Protein AF-A0A3D5WLZ6-F1 (afdb_monomer_lite)

Radius of gyration: 14.83 Å; chains: 1; bounding box: 36×24×39 Å

Sequence (73 aa):
KYEKWYGIKHQSPQFIKEAVYGLCEVNREDIKNARLIANPGCFPTCSTLSIYPMAKEGLIDMNTVIIDAKSGT

Structure (mmCIF, N/CA/C/O backbone):
data_AF-A0A3D5WLZ6-F1
#
_entry.id   AF-A0A3D5WLZ6-F1
#
loop_
_atom_site.group_PDB
_atom_site.id
_atom_site.type_symbol
_atom_site.label_atom_id
_atom_site.label_alt_id
_atom_site.label_comp_id
_atom_site.label_asym_id
_atom_site.label_entity_id
_atom_site.label_seq_id
_atom_site.pdbx_PDB_ins_code
_atom_site.Cartn_x
_atom_site.Cartn_y
_atom_site.Cartn_z
_atom_site.occupancy
_atom_site.B_iso_or_equiv
_atom_site.auth_seq_id
_atom_site.auth_comp_id
_atom_site.auth_asym_id
_atom_site.auth_atom_id
_atom_site.pdbx_PDB_model_num
ATOM 1 N N . LYS A 1 1 ? -1.762 -12.854 10.015 1.00 89.56 1 LYS A N 1
ATOM 2 C CA . LYS A 1 1 ? -0.764 -12.084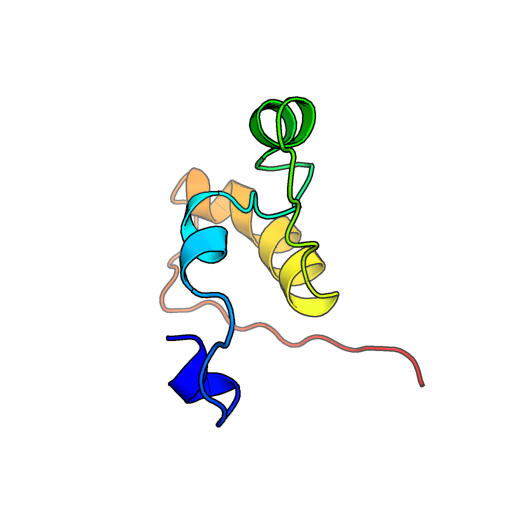 9.223 1.00 89.56 1 LYS A CA 1
ATOM 3 C C . LYS A 1 1 ? 0.031 -11.124 10.106 1.00 89.56 1 LYS A C 1
ATOM 5 O O . LYS A 1 1 ? 1.238 -11.273 10.121 1.00 89.56 1 LYS A O 1
ATOM 10 N N . TYR A 1 2 ? -0.608 -10.224 10.866 1.00 95.25 2 TYR A N 1
ATOM 11 C CA . TYR A 1 2 ? 0.081 -9.299 11.785 1.00 95.25 2 TYR A CA 1
ATOM 12 C C . TYR A 1 2 ? 1.079 -10.001 12.726 1.00 95.25 2 TYR A C 1
ATOM 14 O O . TYR A 1 2 ? 2.274 -9.757 12.635 1.00 95.25 2 TYR A O 1
ATOM 22 N N . GLU A 1 3 ? 0.619 -10.953 13.540 1.00 96.56 3 GLU A N 1
ATOM 23 C CA . GLU A 1 3 ? 1.454 -11.598 14.574 1.00 96.56 3 GLU A CA 1
ATOM 24 C C . GLU A 1 3 ? 2.665 -12.343 13.994 1.00 96.56 3 GLU A C 1
ATOM 26 O O . GLU A 1 3 ? 3.726 -12.368 14.604 1.00 96.56 3 GLU A O 1
ATOM 31 N N . LYS A 1 4 ? 2.537 -12.874 12.768 1.00 97.56 4 LYS A N 1
ATOM 32 C CA . LYS A 1 4 ? 3.645 -13.509 12.038 1.00 97.56 4 LYS A CA 1
ATOM 33 C C . LYS A 1 4 ? 4.787 -12.525 11.756 1.00 97.56 4 LYS A C 1
ATOM 35 O O . LYS A 1 4 ? 5.941 -12.921 11.829 1.00 97.56 4 LYS A O 1
ATOM 40 N N . TRP A 1 5 ? 4.466 -11.286 11.385 1.00 97.19 5 TRP A N 1
ATOM 41 C CA . TRP A 1 5 ? 5.462 -10.276 11.007 1.00 97.19 5 TRP A CA 1
ATOM 42 C C . TRP A 1 5 ? 5.954 -9.452 12.197 1.00 97.19 5 TRP A C 1
ATOM 44 O O . TRP A 1 5 ? 7.106 -9.039 12.207 1.00 97.19 5 TRP A O 1
ATOM 54 N N . TYR A 1 6 ? 5.096 -9.224 13.193 1.00 96.38 6 TYR A N 1
ATOM 55 C CA . TYR A 1 6 ? 5.408 -8.378 14.347 1.00 96.38 6 TYR A CA 1
ATOM 56 C C . TYR A 1 6 ? 5.836 -9.163 15.596 1.00 96.38 6 TYR A C 1
ATOM 58 O O . TYR A 1 6 ? 6.289 -8.555 16.558 1.00 96.38 6 TYR A O 1
ATOM 66 N N . GLY A 1 7 ? 5.681 -10.492 15.621 1.00 97.31 7 GLY A N 1
ATOM 67 C CA . GLY A 1 7 ? 6.104 -11.345 16.742 1.00 97.31 7 GLY A CA 1
ATOM 68 C C . GLY A 1 7 ? 5.315 -11.148 18.042 1.00 97.31 7 GLY A C 1
ATOM 69 O O . GLY A 1 7 ? 5.663 -11.726 19.067 1.00 97.31 7 GLY A O 1
ATOM 70 N N . ILE A 1 8 ? 4.252 -10.343 18.015 1.00 97.06 8 ILE A N 1
ATOM 71 C CA . ILE A 1 8 ? 3.422 -10.011 19.174 1.00 97.06 8 ILE A CA 1
ATOM 72 C C . ILE A 1 8 ? 1.943 -10.212 18.854 1.00 97.06 8 ILE A C 1
ATOM 74 O O . ILE A 1 8 ? 1.508 -10.032 17.713 1.00 97.06 8 ILE A O 1
ATOM 78 N N . LYS A 1 9 ? 1.159 -10.548 19.885 1.00 97.44 9 LYS A N 1
ATOM 79 C CA . LYS A 1 9 ? -0.299 -10.650 19.783 1.00 97.44 9 LYS A CA 1
ATOM 80 C C . LYS A 1 9 ? -0.908 -9.268 19.564 1.00 97.44 9 LYS A C 1
ATOM 82 O O . LYS A 1 9 ? -0.623 -8.338 20.325 1.00 97.44 9 LYS A O 1
ATOM 87 N N . HIS A 1 10 ? -1.781 -9.138 18.567 1.00 96.88 10 HIS A N 1
ATOM 88 C CA . HIS A 1 10 ? -2.485 -7.878 18.330 1.00 96.88 10 HIS A CA 1
ATOM 89 C C . HIS A 1 10 ? -3.500 -7.633 19.455 1.00 96.88 10 HIS A C 1
ATOM 91 O O . HIS A 1 10 ? -4.401 -8.444 19.660 1.00 96.88 10 HIS A O 1
ATOM 97 N N . GLN A 1 11 ? -3.383 -6.514 20.172 1.00 97.62 11 GLN A N 1
ATOM 98 C CA . GLN A 1 11 ? -4.211 -6.253 21.362 1.00 97.62 11 GLN A CA 1
ATOM 99 C C . GLN A 1 11 ? -5.618 -5.742 21.035 1.00 97.62 11 GLN A C 1
ATOM 101 O O . GLN A 1 11 ? -6.542 -5.950 21.814 1.00 97.62 11 GLN A O 1
ATOM 106 N N . SER A 1 12 ? -5.803 -5.139 19.857 1.00 96.88 12 SER A N 1
ATOM 107 C CA . SER A 1 12 ? -7.098 -4.570 19.453 1.00 96.88 12 SER A CA 1
ATOM 108 C C . SER A 1 12 ? -7.571 -5.065 18.077 1.00 96.88 12 SER A C 1
ATOM 110 O O . SER A 1 12 ? -7.767 -4.259 17.163 1.00 96.88 12 SER A O 1
ATOM 112 N N . PRO A 1 13 ? -7.691 -6.391 17.862 1.00 96.00 13 PRO A N 1
ATOM 113 C CA . PRO A 1 13 ? -7.993 -6.965 16.548 1.00 96.00 13 PRO A CA 1
ATOM 114 C C . PRO A 1 13 ? -9.348 -6.514 15.982 1.00 96.00 13 PRO A C 1
ATOM 116 O O . PRO A 1 13 ? -9.530 -6.509 14.766 1.00 96.00 13 PRO A O 1
ATOM 119 N N . GLN A 1 14 ? -10.282 -6.088 16.838 1.00 96.31 14 GLN A N 1
ATOM 120 C CA . GLN A 1 14 ? -11.584 -5.552 16.442 1.00 96.31 14 GLN A CA 1
ATOM 121 C C . GLN A 1 14 ? -11.478 -4.312 15.541 1.00 96.31 14 GLN A C 1
ATOM 123 O O . GLN A 1 14 ? -12.319 -4.137 14.664 1.00 96.31 14 GLN A O 1
ATOM 128 N N . PHE A 1 15 ? -10.427 -3.497 15.691 1.00 96.94 15 PHE A N 1
ATOM 129 C CA . PHE A 1 15 ? -10.243 -2.285 14.887 1.00 96.94 15 PHE A CA 1
ATOM 130 C C . PHE A 1 15 ? -9.626 -2.546 13.511 1.00 96.94 15 PHE A C 1
ATOM 132 O O . PHE A 1 15 ? -9.699 -1.681 12.645 1.00 96.94 15 PHE A O 1
ATOM 139 N N . ILE A 1 16 ? -9.067 -3.738 13.268 1.00 95.69 16 ILE A N 1
ATOM 140 C CA . ILE A 1 16 ? -8.460 -4.078 11.970 1.00 95.69 16 ILE A CA 1
ATOM 141 C C . ILE A 1 16 ? -9.496 -3.993 10.844 1.00 95.69 16 ILE A C 1
ATOM 143 O O . ILE A 1 16 ? -9.161 -3.588 9.738 1.00 95.69 16 ILE A O 1
ATOM 147 N N . LYS A 1 17 ? -10.750 -4.371 11.122 1.00 94.25 17 LYS A N 1
ATOM 148 C CA . LYS A 1 17 ? -11.834 -4.334 10.130 1.00 94.25 17 LYS A CA 1
ATOM 149 C C . LYS A 1 17 ? -12.311 -2.918 9.805 1.00 94.25 17 LYS A C 1
ATOM 151 O O . LYS A 1 17 ? -12.842 -2.711 8.724 1.00 94.25 17 LYS A O 1
ATOM 156 N N . GLU A 1 18 ? -12.174 -1.986 10.745 1.00 96.69 18 GLU A N 1
ATOM 157 C CA . GLU A 1 18 ? -12.638 -0.603 10.591 1.00 96.69 18 GLU A CA 1
ATOM 158 C C . GLU A 1 18 ? -11.561 0.309 9.992 1.00 96.69 18 GLU A C 1
ATOM 160 O O . GLU A 1 18 ? -11.880 1.287 9.323 1.00 96.69 18 GLU A O 1
ATOM 165 N N . ALA A 1 19 ? -10.283 0.011 10.241 1.00 98.06 19 ALA A N 1
ATOM 166 C CA . ALA A 1 19 ? -9.186 0.855 9.798 1.00 98.06 19 ALA A CA 1
ATOM 167 C C . ALA A 1 19 ? -9.104 0.932 8.265 1.00 98.06 19 ALA A C 1
ATOM 169 O O . ALA A 1 19 ? -8.960 -0.086 7.586 1.00 98.06 19 ALA A O 1
ATOM 170 N N . VAL A 1 20 ? -9.097 2.153 7.730 1.00 98.62 20 VAL A N 1
ATOM 171 C CA . VAL A 1 20 ? -8.839 2.408 6.307 1.00 98.62 20 VAL A CA 1
ATOM 172 C C . VAL A 1 20 ? -7.339 2.585 6.090 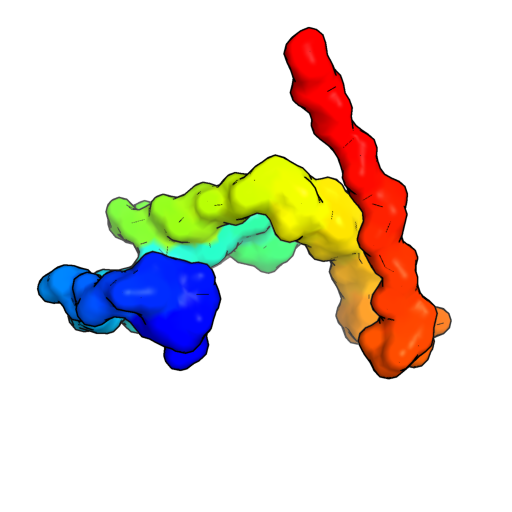1.00 98.62 20 VAL A C 1
ATOM 174 O O . VAL A 1 20 ? -6.678 3.326 6.818 1.00 98.62 20 VAL A O 1
ATOM 177 N N . TYR A 1 21 ? -6.778 1.911 5.085 1.00 98.31 21 TYR A N 1
ATOM 178 C CA . TYR A 1 21 ? -5.362 2.061 4.746 1.00 98.31 21 TYR A CA 1
ATOM 179 C C . TYR A 1 21 ? -5.104 3.424 4.092 1.00 98.31 21 TYR A C 1
ATOM 181 O O . TYR A 1 21 ? -5.674 3.739 3.049 1.00 98.31 21 TYR A O 1
ATOM 189 N N . GLY A 1 22 ? -4.228 4.229 4.691 1.00 98.44 22 GLY A N 1
ATOM 190 C CA . GLY A 1 22 ? -4.067 5.657 4.397 1.00 98.44 22 GLY A CA 1
ATOM 191 C C . GLY A 1 22 ? -3.297 6.010 3.120 1.00 98.44 22 GLY A C 1
ATOM 192 O O . GLY A 1 22 ? -2.620 7.031 3.100 1.00 98.44 22 GLY A O 1
ATOM 193 N N . LEU A 1 23 ? -3.340 5.184 2.072 1.00 98.44 23 LEU A N 1
ATOM 194 C CA . LEU A 1 23 ? -2.738 5.526 0.780 1.00 98.44 23 LEU A CA 1
ATOM 195 C C . LEU A 1 23 ? -3.711 6.392 -0.034 1.00 98.44 23 LEU A C 1
ATOM 197 O O . LEU A 1 23 ? -4.611 5.876 -0.700 1.00 98.44 23 LEU A O 1
ATOM 201 N N . CYS A 1 24 ? -3.551 7.712 0.059 1.00 97.94 24 CYS A N 1
ATOM 202 C CA . CYS A 1 24 ? -4.505 8.713 -0.429 1.00 97.94 24 CYS A CA 1
ATOM 203 C C . CYS A 1 24 ? -4.879 8.576 -1.909 1.00 97.94 24 CYS A C 1
ATOM 205 O O . CYS A 1 24 ? -6.031 8.790 -2.268 1.00 97.94 24 CYS A O 1
ATOM 207 N N . GLU A 1 25 ? -3.938 8.233 -2.781 1.00 97.69 25 GLU A N 1
ATOM 208 C CA . GLU A 1 25 ? -4.165 8.087 -4.221 1.00 97.69 25 GLU A CA 1
ATOM 209 C C . GLU A 1 25 ? -5.091 6.913 -4.547 1.00 97.69 25 GLU A C 1
ATOM 211 O O . GLU A 1 25 ? -5.777 6.944 -5.568 1.00 97.69 25 GLU A O 1
ATOM 216 N N . VAL A 1 26 ? -5.126 5.905 -3.672 1.00 96.69 26 VAL A N 1
ATOM 217 C CA . VAL A 1 26 ? -5.878 4.662 -3.864 1.00 96.69 26 VAL A CA 1
ATOM 218 C C . VAL A 1 26 ? -7.199 4.682 -3.094 1.00 96.69 26 VAL A C 1
ATOM 220 O O . VAL A 1 26 ? -8.227 4.325 -3.658 1.00 96.69 26 VAL A O 1
ATOM 223 N N . ASN A 1 27 ? -7.196 5.158 -1.845 1.00 97.62 27 ASN A N 1
ATOM 224 C CA . ASN A 1 27 ? -8.331 5.038 -0.918 1.00 97.62 27 ASN A CA 1
ATOM 225 C C . ASN A 1 27 ? -8.984 6.389 -0.570 1.00 97.62 27 ASN A C 1
ATOM 227 O O . ASN A 1 27 ? -9.550 6.545 0.510 1.00 97.62 27 ASN A O 1
ATOM 231 N N . ARG A 1 28 ? -8.882 7.397 -1.450 1.00 98.06 28 ARG A N 1
ATOM 232 C CA . ARG A 1 28 ? -9.313 8.782 -1.165 1.00 98.06 28 ARG A CA 1
ATOM 233 C C . ARG A 1 28 ? -10.733 8.888 -0.608 1.00 98.06 28 ARG A C 1
ATOM 235 O O . ARG A 1 28 ? -10.949 9.637 0.340 1.00 98.06 28 ARG A O 1
ATOM 242 N N . GLU A 1 29 ? -11.686 8.180 -1.206 1.00 98.06 29 GLU A N 1
ATOM 243 C CA . GLU A 1 29 ? -13.097 8.271 -0.812 1.00 98.06 29 GLU A CA 1
ATOM 244 C C . GLU A 1 29 ? -13.373 7.584 0.531 1.00 98.06 29 GLU A C 1
ATOM 246 O O . GLU A 1 29 ? -14.096 8.134 1.361 1.00 98.06 29 GLU A O 1
ATOM 251 N N . ASP A 1 30 ? -12.725 6.449 0.798 1.00 98.00 30 ASP A N 1
ATOM 252 C CA . ASP A 1 30 ? -12.845 5.748 2.080 1.00 98.00 30 ASP A CA 1
ATOM 253 C C . ASP A 1 30 ? -12.210 6.558 3.217 1.00 98.00 30 ASP A C 1
ATOM 255 O O . ASP A 1 30 ? -12.773 6.663 4.306 1.00 98.00 30 ASP A O 1
ATOM 259 N N . ILE A 1 31 ? -11.066 7.200 2.951 1.00 98.50 31 ILE A N 1
ATOM 260 C CA . ILE A 1 31 ? -10.347 8.040 3.919 1.00 98.50 31 ILE A CA 1
ATOM 261 C C . ILE A 1 31 ? -11.214 9.208 4.405 1.00 98.50 31 ILE A C 1
ATOM 263 O O . ILE A 1 31 ? -11.191 9.512 5.595 1.00 98.50 31 ILE A O 1
ATOM 267 N N . LYS A 1 32 ? -12.010 9.842 3.529 1.00 98.25 32 LYS A N 1
ATOM 268 C CA . LYS A 1 32 ? -12.881 10.976 3.911 1.00 98.25 32 LYS A CA 1
ATOM 269 C C . LYS A 1 32 ? -13.887 10.618 5.005 1.00 98.25 32 LYS A C 1
ATOM 271 O O . LYS A 1 32 ? -14.278 11.491 5.773 1.00 98.25 32 LYS A O 1
ATOM 276 N N . ASN A 1 33 ? -14.302 9.355 5.060 1.00 97.38 33 ASN A N 1
ATOM 277 C CA . ASN A 1 33 ? -15.310 8.861 5.993 1.00 97.38 33 ASN A CA 1
ATOM 278 C C . ASN A 1 33 ? -14.699 8.030 7.138 1.00 97.38 33 ASN A C 1
ATOM 280 O O . ASN A 1 33 ? -15.427 7.527 7.995 1.00 97.38 33 ASN A O 1
ATOM 284 N N . ALA A 1 34 ? -13.375 7.856 7.161 1.00 98.19 34 ALA A N 1
ATOM 285 C CA . ALA A 1 34 ? -12.702 6.973 8.101 1.00 98.19 34 ALA A CA 1
ATOM 286 C C . ALA A 1 34 ? -12.575 7.610 9.49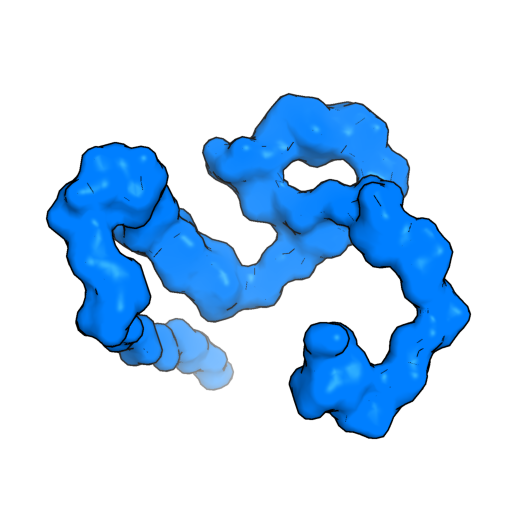2 1.00 98.19 34 ALA A C 1
ATOM 288 O O . ALA A 1 34 ? -12.000 8.685 9.654 1.00 98.19 34 ALA A O 1
ATOM 289 N N . ARG A 1 35 ? -13.023 6.893 10.529 1.00 98.44 35 ARG A N 1
ATOM 290 C CA . ARG A 1 35 ? -12.731 7.246 11.930 1.00 98.44 35 ARG A CA 1
ATOM 291 C C . ARG A 1 35 ? -11.317 6.830 12.348 1.00 98.44 35 ARG A C 1
ATOM 293 O O . ARG A 1 35 ? -10.722 7.448 13.227 1.00 98.44 35 ARG A O 1
ATOM 300 N N . LEU A 1 36 ? -10.787 5.768 11.740 1.00 98.69 36 LEU A N 1
ATOM 301 C CA . LEU A 1 36 ? -9.462 5.222 12.018 1.00 98.69 36 LEU A CA 1
ATOM 302 C C . LEU A 1 36 ? -8.703 5.008 10.708 1.00 98.69 36 LEU A C 1
ATOM 304 O O . LEU A 1 36 ? -9.148 4.258 9.842 1.00 98.69 36 LEU A O 1
ATOM 308 N N . ILE A 1 37 ? -7.536 5.640 10.590 1.00 98.56 37 ILE A N 1
ATOM 309 C CA . ILE A 1 37 ? -6.667 5.534 9.416 1.00 98.56 37 ILE A CA 1
ATOM 310 C C . ILE A 1 37 ? -5.380 4.809 9.812 1.00 98.56 37 ILE A C 1
ATOM 312 O O . ILE A 1 37 ? -4.657 5.238 10.710 1.00 98.56 37 ILE A O 1
ATOM 316 N N . ALA A 1 38 ? -5.076 3.719 9.112 1.00 98.31 38 ALA A N 1
ATOM 317 C CA . ALA A 1 38 ? -3.792 3.037 9.186 1.00 98.31 38 ALA A CA 1
ATOM 318 C C . ALA A 1 38 ? -2.834 3.666 8.166 1.00 98.31 38 ALA A C 1
ATOM 320 O O . ALA A 1 38 ? -2.805 3.267 7.000 1.00 98.31 38 ALA A O 1
ATOM 321 N N . ASN A 1 39 ? -2.083 4.683 8.594 1.00 98.62 39 ASN A N 1
ATOM 322 C CA . ASN A 1 39 ? -1.147 5.393 7.724 1.00 98.62 39 ASN A CA 1
ATOM 323 C C . ASN A 1 39 ? -0.062 4.434 7.184 1.00 98.62 39 ASN A C 1
ATOM 325 O O . ASN A 1 39 ? 0.534 3.695 7.976 1.00 98.62 39 ASN A O 1
ATOM 329 N N . PRO A 1 40 ? 0.197 4.404 5.864 1.00 98.44 40 PRO A N 1
ATOM 330 C CA . PRO A 1 40 ? 1.181 3.506 5.275 1.00 98.44 40 PRO A CA 1
ATOM 331 C C . PRO A 1 40 ? 2.608 3.829 5.739 1.00 98.44 40 PRO A C 1
ATOM 333 O O . PRO A 1 40 ? 2.948 4.969 6.055 1.00 98.44 40 PRO A O 1
ATOM 336 N N . GLY A 1 41 ? 3.466 2.806 5.743 1.00 98.06 41 GLY A N 1
ATOM 337 C CA . GLY A 1 41 ? 4.905 2.994 5.929 1.00 98.06 41 GLY A CA 1
ATOM 338 C C . GLY A 1 41 ? 5.562 3.627 4.698 1.00 98.06 41 GLY A C 1
ATOM 339 O O . GLY A 1 41 ? 5.046 3.517 3.588 1.00 98.06 41 GLY A O 1
ATOM 340 N N . CYS A 1 42 ? 6.743 4.221 4.879 1.00 97.19 42 CYS A N 1
ATOM 341 C CA . CYS A 1 42 ? 7.482 4.924 3.823 1.00 97.19 42 CYS A CA 1
ATOM 342 C C . CYS A 1 42 ? 7.757 4.060 2.577 1.00 97.19 42 CYS A C 1
ATOM 344 O O . CYS A 1 42 ? 7.411 4.460 1.466 1.00 97.19 42 CYS A O 1
ATOM 346 N N . PHE A 1 43 ? 8.318 2.858 2.755 1.00 97.75 43 PHE A N 1
ATOM 347 C CA . PHE A 1 43 ? 8.598 1.949 1.640 1.00 97.75 43 PHE A CA 1
ATOM 348 C C . PHE A 1 43 ? 7.333 1.407 0.964 1.00 97.75 43 PHE A C 1
ATOM 350 O O . PHE A 1 43 ? 7.274 1.458 -0.264 1.00 97.75 43 PHE A O 1
ATOM 357 N N . PRO A 1 44 ? 6.298 0.934 1.690 1.00 97.50 44 PRO A N 1
ATOM 358 C CA . PRO A 1 44 ? 5.018 0.593 1.076 1.00 97.50 44 PRO A CA 1
ATOM 359 C C . PRO A 1 44 ? 4.424 1.716 0.227 1.00 97.50 44 PRO A C 1
ATOM 361 O O . PRO A 1 44 ? 3.935 1.429 -0.862 1.00 97.50 44 PRO A O 1
ATOM 364 N N . THR A 1 45 ? 4.502 2.974 0.672 1.00 98.19 45 THR A N 1
ATOM 365 C CA . THR A 1 45 ? 3.992 4.116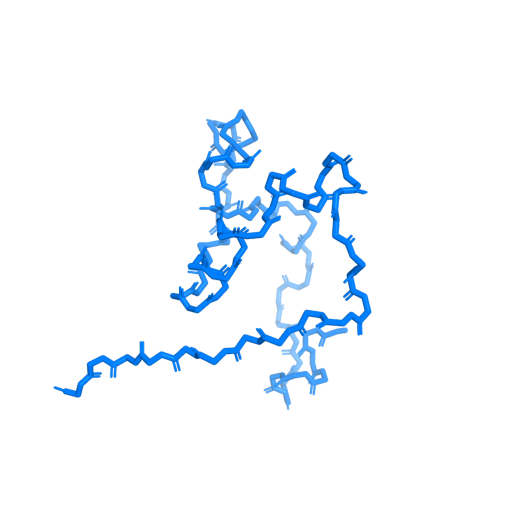 -0.099 1.00 98.19 45 THR A CA 1
ATOM 366 C C . THR A 1 45 ? 4.702 4.246 -1.444 1.00 98.19 45 THR A C 1
ATOM 368 O O . THR A 1 45 ? 4.039 4.182 -2.479 1.00 98.19 45 THR A O 1
ATOM 371 N N . CYS A 1 46 ? 6.036 4.367 -1.468 1.00 97.38 46 CYS A N 1
ATOM 372 C CA . CYS A 1 46 ? 6.758 4.537 -2.736 1.00 97.38 46 CYS A CA 1
ATOM 373 C C . CYS A 1 46 ? 6.648 3.299 -3.638 1.00 97.38 46 CYS A C 1
ATOM 375 O O . CYS A 1 46 ? 6.428 3.431 -4.842 1.00 97.38 46 CYS A O 1
ATOM 377 N N . SER A 1 47 ? 6.714 2.104 -3.050 1.00 97.88 47 SER A N 1
ATOM 378 C CA . SER A 1 47 ? 6.578 0.823 -3.747 1.00 97.88 47 SER A CA 1
ATOM 379 C C . SER A 1 47 ? 5.224 0.705 -4.435 1.00 97.88 47 SER A C 1
ATOM 381 O O . SER A 1 47 ? 5.153 0.447 -5.633 1.00 97.88 47 SER A O 1
ATOM 383 N N . THR A 1 48 ? 4.145 0.938 -3.682 1.00 97.69 48 THR A N 1
ATOM 384 C CA . THR A 1 48 ? 2.777 0.783 -4.182 1.00 97.69 48 THR A CA 1
ATOM 385 C C . THR A 1 48 ? 2.488 1.824 -5.249 1.00 97.69 48 THR A C 1
ATOM 387 O O . THR A 1 48 ? 2.044 1.453 -6.326 1.00 97.69 48 THR A O 1
ATOM 390 N N . LEU A 1 49 ? 2.791 3.104 -5.013 1.00 97.88 49 LEU A N 1
ATOM 391 C CA . LEU A 1 49 ? 2.533 4.153 -6.006 1.00 97.88 49 LEU A CA 1
A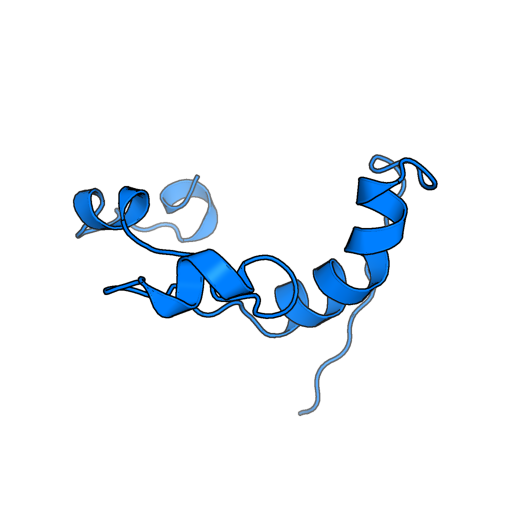TOM 392 C C . LEU A 1 49 ? 3.306 3.942 -7.313 1.00 97.88 49 LEU A C 1
ATOM 394 O O . LEU A 1 49 ? 2.777 4.256 -8.376 1.00 97.88 49 LEU A O 1
ATOM 398 N N . SER A 1 50 ? 4.510 3.363 -7.253 1.00 97.19 50 SER A N 1
ATOM 399 C CA . SER A 1 50 ? 5.317 3.096 -8.450 1.00 97.19 50 SER A CA 1
ATOM 400 C C . SER A 1 50 ? 4.703 2.031 -9.358 1.00 97.19 50 SER A C 1
ATOM 402 O O . SER A 1 50 ? 4.820 2.136 -10.575 1.00 97.19 50 SER A O 1
ATOM 404 N N . ILE A 1 51 ? 4.055 1.005 -8.792 1.00 97.50 51 ILE A N 1
ATOM 405 C CA . ILE A 1 51 ? 3.580 -0.156 -9.567 1.00 97.50 51 ILE A CA 1
ATOM 406 C C . ILE A 1 51 ? 2.060 -0.251 -9.678 1.00 97.50 51 ILE A C 1
ATOM 408 O O . ILE A 1 51 ? 1.565 -0.910 -10.586 1.00 97.50 51 ILE A O 1
ATOM 412 N N . TYR A 1 52 ? 1.307 0.388 -8.780 1.00 97.44 52 TYR A N 1
ATOM 413 C CA . TYR A 1 52 ? -0.138 0.201 -8.651 1.00 97.44 52 TYR A CA 1
ATOM 414 C C . TYR A 1 52 ? -0.912 0.439 -9.954 1.00 97.44 52 TYR A C 1
ATOM 416 O O . TYR A 1 52 ? -1.722 -0.423 -10.286 1.00 97.44 52 TYR A O 1
ATOM 424 N N . PRO A 1 53 ? -0.674 1.515 -10.736 1.00 96.56 53 PRO A N 1
ATOM 425 C CA . PRO A 1 53 ? -1.391 1.710 -11.996 1.00 96.56 53 PRO A CA 1
ATOM 426 C C . PRO A 1 53 ? -1.130 0.574 -12.992 1.00 96.56 53 PRO A C 1
ATOM 428 O O . PRO A 1 53 ? -2.067 0.025 -13.559 1.00 96.56 53 PRO A O 1
ATOM 431 N N . MET A 1 54 ? 0.133 0.163 -13.148 1.00 97.56 54 MET A N 1
ATOM 432 C CA . MET A 1 54 ? 0.513 -0.925 -14.055 1.00 97.56 54 MET A CA 1
ATOM 433 C C . MET A 1 54 ? -0.058 -2.271 -13.603 1.00 97.56 54 MET A C 1
ATOM 435 O O . MET A 1 54 ? -0.541 -3.041 -14.426 1.00 97.56 54 MET A O 1
ATOM 439 N N . ALA A 1 55 ? -0.035 -2.543 -12.297 1.00 97.19 55 ALA A N 1
ATOM 440 C CA . ALA A 1 55 ? -0.607 -3.753 -11.719 1.00 97.19 55 ALA A CA 1
ATOM 441 C C . ALA A 1 55 ? -2.133 -3.794 -11.885 1.00 97.19 55 ALA A C 1
ATOM 443 O O . ALA A 1 55 ? -2.688 -4.832 -12.237 1.00 97.19 55 ALA A O 1
ATOM 444 N N . LYS A 1 56 ? -2.811 -2.662 -11.660 1.00 96.38 56 LYS A N 1
ATOM 445 C CA . LYS A 1 56 ? -4.267 -2.533 -11.780 1.00 96.38 56 LYS A CA 1
ATOM 446 C C . LYS A 1 56 ? -4.749 -2.757 -13.214 1.00 96.38 56 LYS A C 1
ATOM 448 O O . LYS A 1 56 ? -5.766 -3.414 -13.403 1.00 96.38 56 LYS A O 1
ATOM 453 N N . GLU A 1 57 ? -4.008 -2.252 -14.196 1.00 97.81 57 GLU A N 1
ATOM 454 C CA . GLU A 1 57 ? -4.309 -2.430 -15.623 1.00 97.81 57 GLU A CA 1
ATOM 455 C C . GLU A 1 57 ? -3.748 -3.748 -16.202 1.00 97.81 57 GLU A C 1
ATOM 457 O O . GLU A 1 57 ? -3.888 -4.012 -17.394 1.00 97.81 57 GLU A O 1
ATOM 462 N N . GLY A 1 58 ? -3.104 -4.592 -15.383 1.00 97.50 58 GLY A N 1
ATOM 463 C CA . GLY A 1 58 ? -2.582 -5.896 -15.811 1.00 97.50 58 GLY A CA 1
ATOM 464 C C . GLY A 1 58 ? -1.387 -5.826 -16.770 1.00 97.50 58 GLY A C 1
ATOM 465 O O . GLY A 1 58 ? -1.173 -6.745 -17.555 1.00 97.50 58 GLY A O 1
ATOM 466 N N . LEU A 1 59 ? -0.609 -4.741 -16.724 1.00 98.25 59 LEU A N 1
ATOM 467 C CA . LEU A 1 59 ? 0.502 -4.471 -17.646 1.00 98.25 59 LEU A CA 1
ATOM 468 C C . LEU A 1 59 ? 1.843 -5.088 -17.211 1.00 98.25 59 LEU A C 1
ATOM 470 O O . LEU A 1 59 ? 2.810 -5.040 -17.968 1.00 98.25 59 LEU A O 1
ATOM 474 N N . ILE A 1 60 ? 1.923 -5.637 -15.996 1.00 97.38 60 ILE A N 1
ATOM 475 C CA . ILE A 1 60 ? 3.130 -6.261 -15.434 1.00 97.38 60 ILE A CA 1
ATOM 476 C C . ILE A 1 60 ? 2.803 -7.617 -14.804 1.00 97.38 60 ILE A C 1
ATOM 478 O O . ILE A 1 60 ? 1.722 -7.802 -14.242 1.00 97.38 60 ILE A O 1
ATOM 482 N N . ASP A 1 61 ? 3.756 -8.550 -14.843 1.00 97.69 61 ASP A N 1
ATOM 483 C CA . ASP A 1 61 ? 3.667 -9.787 -14.064 1.00 97.69 61 ASP A CA 1
ATOM 484 C C . ASP A 1 61 ? 4.030 -9.505 -12.600 1.00 97.69 61 ASP A C 1
ATOM 486 O O . ASP A 1 61 ? 5.169 -9.183 -12.252 1.00 97.69 61 ASP A O 1
ATOM 490 N N . MET A 1 62 ? 3.041 -9.643 -11.720 1.00 97.12 62 MET A N 1
ATOM 491 C CA . MET A 1 62 ? 3.210 -9.414 -10.285 1.00 97.12 62 MET A CA 1
ATOM 492 C C . MET A 1 62 ? 4.151 -10.424 -9.614 1.00 97.12 62 MET A C 1
ATOM 494 O O . MET A 1 62 ? 4.645 -10.145 -8.522 1.00 97.12 62 MET A O 1
ATOM 498 N N . ASN A 1 63 ? 4.439 -11.566 -10.247 1.00 97.38 63 ASN A N 1
ATOM 499 C CA . ASN A 1 63 ? 5.365 -12.567 -9.713 1.00 97.38 63 ASN A CA 1
ATOM 500 C C . ASN A 1 63 ? 6.839 -12.222 -9.963 1.00 97.38 63 ASN A C 1
ATOM 502 O O . ASN A 1 63 ? 7.715 -12.858 -9.379 1.00 97.38 63 ASN A O 1
ATOM 506 N N . THR A 1 64 ? 7.126 -11.223 -10.803 1.00 97.00 64 THR A N 1
ATOM 507 C CA . THR A 1 64 ? 8.497 -10.839 -11.178 1.00 97.00 64 THR A CA 1
ATOM 508 C C . THR A 1 64 ? 8.918 -9.474 -10.631 1.00 97.00 64 THR A C 1
ATOM 510 O O . THR A 1 64 ? 9.970 -8.959 -11.002 1.00 97.00 64 THR A O 1
ATOM 513 N N . VAL A 1 65 ? 8.108 -8.850 -9.769 1.00 97.12 65 VAL A N 1
ATOM 514 C CA . VAL A 1 65 ? 8.393 -7.514 -9.228 1.00 97.12 65 VAL A CA 1
ATOM 515 C C . VAL A 1 65 ? 9.525 -7.581 -8.201 1.00 97.12 65 VAL A C 1
ATOM 517 O O . VAL A 1 65 ? 9.418 -8.258 -7.180 1.00 97.12 65 VAL A O 1
ATOM 520 N N . ILE A 1 66 ? 10.591 -6.817 -8.445 1.00 97.88 66 ILE A N 1
ATOM 521 C CA . ILE A 1 66 ? 11.710 -6.626 -7.516 1.00 97.88 66 ILE A CA 1
ATOM 522 C C . ILE A 1 66 ? 11.726 -5.160 -7.087 1.00 97.88 66 ILE A C 1
ATOM 524 O O . ILE A 1 66 ? 11.698 -4.266 -7.931 1.00 97.88 66 ILE A O 1
ATOM 528 N N . ILE A 1 67 ? 11.782 -4.914 -5.776 1.00 97.69 67 ILE A N 1
ATOM 529 C CA . ILE A 1 67 ? 11.844 -3.564 -5.209 1.00 97.69 67 ILE A CA 1
ATOM 530 C C . ILE A 1 67 ? 13.159 -3.397 -4.461 1.00 97.69 67 ILE A C 1
ATOM 532 O O . ILE A 1 67 ? 13.388 -4.041 -3.440 1.00 97.69 67 ILE A O 1
ATOM 536 N N . ASP A 1 68 ? 13.997 -2.495 -4.959 1.00 97.94 68 ASP A N 1
ATOM 537 C CA . ASP A 1 68 ? 15.233 -2.077 -4.309 1.00 97.94 68 ASP A CA 1
ATOM 538 C C . ASP A 1 68 ? 15.117 -0.597 -3.904 1.00 97.94 68 ASP A C 1
ATOM 540 O O . ASP A 1 68 ? 15.273 0.313 -4.723 1.00 97.94 68 ASP A O 1
ATOM 544 N N . ALA A 1 69 ? 14.811 -0.364 -2.627 1.0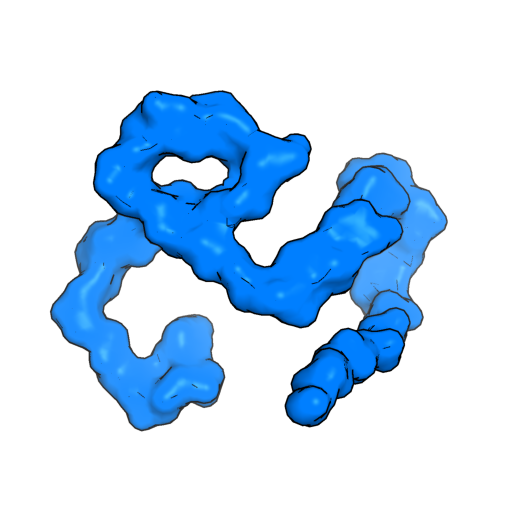0 97.31 69 ALA A N 1
ATOM 545 C CA . ALA A 1 69 ? 14.503 0.950 -2.077 1.00 97.31 69 ALA A CA 1
ATOM 546 C C . ALA A 1 69 ? 15.576 1.429 -1.088 1.00 97.31 69 ALA A C 1
ATOM 548 O O . ALA A 1 69 ? 16.162 0.645 -0.346 1.00 97.31 69 ALA A O 1
ATOM 549 N N . LYS A 1 70 ? 15.836 2.741 -1.081 1.00 96.69 70 LYS A N 1
ATOM 550 C CA . LYS A 1 70 ? 16.843 3.394 -0.231 1.00 96.69 70 LYS A CA 1
ATOM 551 C C . LYS A 1 70 ? 16.160 4.443 0.646 1.00 96.69 70 LYS A C 1
ATOM 553 O O . LYS A 1 70 ? 15.177 5.048 0.227 1.00 96.69 70 LYS A O 1
ATOM 558 N N . SER A 1 71 ? 16.692 4.662 1.844 1.00 96.56 71 SER A N 1
ATOM 559 C CA . SER A 1 71 ? 16.255 5.709 2.773 1.00 96.56 71 SER A CA 1
ATOM 560 C C . SER A 1 71 ? 17.468 6.511 3.233 1.00 96.56 71 SER A C 1
ATOM 562 O O . SER A 1 71 ? 18.572 5.972 3.280 1.00 96.56 71 SER A O 1
ATOM 564 N N . GLY A 1 72 ? 17.260 7.786 3.562 1.00 94.75 72 GLY A N 1
ATOM 565 C CA . GLY A 1 72 ? 18.301 8.621 4.161 1.00 94.75 72 GLY A CA 1
ATOM 566 C C . GLY A 1 72 ? 18.719 8.125 5.550 1.00 94.75 72 GLY A C 1
ATOM 567 O O . GLY A 1 72 ? 17.963 7.394 6.200 1.00 94.75 72 GLY A O 1
ATOM 568 N N . THR A 1 73 ? 19.915 8.545 5.966 1.00 70.00 73 THR A N 1
ATOM 569 C CA . THR A 1 73 ? 20.509 8.342 7.299 1.00 70.00 73 THR A CA 1
ATOM 570 C C . THR A 1 73 ? 20.571 9.645 8.068 1.00 70.00 73 THR A C 1
ATOM 572 O O . THR A 1 73 ? 20.979 10.645 7.431 1.00 70.00 73 THR A O 1
#

pLDDT: mean 96.94, std 3.41, range [70.0, 98.69]

Foldseek 3Di:
DVCVVPVDDDPCVVCVVQEDEPQCVVCVVSVVVGPHYDYDDPQCNVVCVVCVVCVVVVNDDPVPDDDDDDDDD

Secondary structure (DSSP, 8-state):
-HHHHHSS--S-GGGGGTPEE--HHHHHHHHHT-SSEEPPPHHHHHHHHHHHHHHHTT-S-GGG---------